Protein AF-A0A1C6LH53-F1 (afdb_monomer_lite)

Structure (mmCIF, N/CA/C/O backbone):
data_AF-A0A1C6LH53-F1
#
_entry.id   AF-A0A1C6LH53-F1
#
loop_
_atom_site.group_PDB
_atom_site.id
_atom_site.type_symbol
_atom_site.label_atom_id
_atom_site.label_alt_id
_atom_site.label_comp_id
_atom_site.label_asym_id
_atom_site.label_entity_id
_atom_site.label_seq_id
_atom_site.pdbx_PDB_ins_code
_atom_site.Cartn_x
_atom_site.Cartn_y
_atom_site.Cartn_z
_atom_site.occupancy
_atom_site.B_iso_or_equiv
_atom_site.auth_seq_id
_atom_site.auth_comp_id
_atom_site.auth_asym_id
_atom_site.auth_atom_id
_atom_site.pdbx_PDB_model_num
ATOM 1 N N . MET A 1 1 ? 13.474 36.394 -55.482 1.00 44.88 1 MET A N 1
ATOM 2 C CA . MET A 1 1 ? 14.326 36.863 -54.369 1.00 44.88 1 MET A CA 1
ATOM 3 C C . MET A 1 1 ? 13.437 37.585 -53.370 1.00 44.88 1 MET A C 1
ATOM 5 O O . MET A 1 1 ? 13.061 38.715 -53.640 1.00 44.88 1 MET A O 1
ATOM 9 N N . THR A 1 2 ? 13.064 36.937 -52.262 1.00 37.81 2 THR A N 1
ATOM 10 C CA . THR A 1 2 ? 12.294 37.586 -51.183 1.00 37.81 2 THR A CA 1
ATOM 11 C C . THR A 1 2 ? 12.555 36.881 -49.849 1.00 37.81 2 THR A C 1
ATOM 13 O O . THR A 1 2 ? 11.896 35.924 -49.467 1.00 37.81 2 THR A O 1
ATOM 16 N N . VAL A 1 3 ? 13.652 37.337 -49.248 1.00 43.97 3 VAL A N 1
ATOM 17 C CA . VAL A 1 3 ? 13.996 37.526 -47.829 1.00 43.97 3 VAL A CA 1
ATOM 18 C C . VAL A 1 3 ? 13.155 36.798 -46.762 1.00 43.97 3 VAL A C 1
ATOM 20 O O . VAL A 1 3 ? 11.992 37.102 -46.508 1.00 43.97 3 VAL A O 1
ATOM 23 N N . THR A 1 4 ? 13.860 35.908 -46.065 1.00 41.06 4 THR A N 1
ATOM 24 C CA . THR A 1 4 ? 13.562 35.190 -44.822 1.00 41.06 4 THR A CA 1
ATOM 25 C C . THR A 1 4 ? 12.965 36.090 -43.731 1.00 41.06 4 THR A C 1
ATOM 27 O O . THR A 1 4 ? 13.557 37.094 -43.335 1.00 41.06 4 THR A O 1
ATOM 30 N N . LYS A 1 5 ? 11.793 35.709 -43.210 1.00 47.66 5 LYS A N 1
ATOM 31 C CA . LYS A 1 5 ? 11.066 36.422 -42.150 1.00 47.66 5 LYS A CA 1
ATOM 32 C C . LYS A 1 5 ? 11.793 36.231 -40.813 1.00 47.66 5 LYS A C 1
ATOM 34 O O . LYS A 1 5 ? 11.715 35.173 -40.193 1.00 47.66 5 LYS A O 1
ATOM 39 N N . LEU A 1 6 ? 12.553 37.254 -40.425 1.00 49.31 6 LEU A N 1
ATOM 40 C CA . LEU A 1 6 ? 13.364 37.291 -39.213 1.00 49.31 6 LEU A CA 1
ATOM 41 C C . LEU A 1 6 ? 12.510 37.154 -37.943 1.00 49.31 6 LEU A C 1
ATOM 43 O O . LEU A 1 6 ? 11.556 37.898 -37.715 1.00 49.31 6 LEU A O 1
ATOM 47 N N . LEU A 1 7 ? 12.950 36.220 -37.104 1.00 54.03 7 LEU A N 1
ATOM 48 C CA . LEU A 1 7 ? 12.696 36.086 -35.675 1.00 54.03 7 LEU A CA 1
ATOM 49 C C . LEU A 1 7 ? 12.748 37.440 -34.943 1.00 54.03 7 LEU A C 1
ATOM 51 O O . LEU A 1 7 ? 13.743 38.152 -35.055 1.00 54.03 7 LEU A O 1
ATOM 55 N N . ARG A 1 8 ? 11.757 37.719 -34.090 1.00 51.06 8 ARG A N 1
ATOM 56 C CA . ARG A 1 8 ? 11.917 38.537 -32.871 1.00 51.06 8 ARG A CA 1
ATOM 57 C C . ARG A 1 8 ? 10.861 38.107 -31.851 1.00 51.06 8 ARG A C 1
ATOM 59 O O . ARG A 1 8 ? 9.740 38.602 -31.838 1.00 51.06 8 ARG A O 1
ATOM 66 N N . ARG A 1 9 ? 11.222 37.110 -31.037 1.00 52.34 9 ARG A N 1
ATOM 67 C CA . ARG A 1 9 ? 10.468 36.715 -29.842 1.00 52.34 9 ARG A CA 1
ATOM 68 C C . ARG A 1 9 ? 10.724 37.770 -28.768 1.00 52.34 9 ARG A C 1
ATOM 70 O O . ARG A 1 9 ? 11.868 38.007 -28.396 1.00 52.34 9 ARG A O 1
ATOM 77 N N . VAL A 1 10 ? 9.653 38.428 -28.345 1.00 51.72 10 VAL A N 1
ATOM 78 C CA . VAL A 1 10 ? 9.629 39.427 -27.276 1.00 51.72 10 VAL A CA 1
ATOM 79 C C . VAL A 1 10 ? 9.948 38.721 -25.959 1.00 51.72 10 VAL A C 1
ATOM 81 O O . VAL A 1 10 ? 9.220 37.821 -25.550 1.00 51.72 10 VAL A O 1
ATOM 84 N N . LEU A 1 11 ? 11.055 39.102 -25.322 1.00 47.44 11 LEU A N 1
ATOM 85 C CA . LEU A 1 11 ? 11.429 38.644 -23.989 1.00 47.44 11 LEU A CA 1
ATOM 86 C C . LEU A 1 11 ? 10.954 39.701 -22.987 1.00 47.44 11 LEU A C 1
ATOM 88 O O . LEU A 1 11 ? 11.533 40.780 -22.899 1.00 47.44 11 LEU A O 1
ATOM 92 N N . ALA A 1 12 ? 9.884 39.402 -22.261 1.00 45.59 12 ALA A N 1
ATOM 93 C CA . ALA A 1 12 ? 9.461 40.168 -21.099 1.00 45.59 12 ALA A CA 1
ATOM 94 C C . ALA A 1 12 ? 8.927 39.180 -20.063 1.00 45.59 12 ALA A C 1
ATOM 96 O O . ALA A 1 12 ? 7.812 38.687 -20.196 1.00 45.59 12 ALA A O 1
ATOM 97 N N . VAL A 1 13 ? 9.733 38.868 -19.050 1.00 46.56 13 VAL A N 1
ATOM 98 C CA . VAL A 1 13 ? 9.225 38.290 -17.804 1.00 46.56 13 VAL A CA 1
ATOM 99 C C . VAL A 1 13 ? 9.773 39.132 -16.668 1.00 46.56 13 VAL A C 1
ATOM 101 O O . VAL A 1 13 ? 10.977 39.279 -16.473 1.00 46.56 13 VAL A O 1
ATOM 104 N N . THR A 1 14 ? 8.820 39.772 -16.014 1.00 52.34 14 THR A N 1
ATOM 105 C CA . THR A 1 14 ? 8.928 40.729 -14.928 1.00 52.34 14 THR A CA 1
ATOM 106 C C . THR A 1 14 ? 9.370 40.070 -13.626 1.00 52.34 14 THR A C 1
ATOM 108 O O . THR A 1 14 ? 9.044 38.920 -13.342 1.00 52.34 14 THR A O 1
ATOM 111 N N . ALA A 1 15 ? 10.109 40.852 -12.843 1.00 48.00 15 ALA A N 1
ATOM 112 C CA . ALA A 1 15 ? 10.681 40.519 -11.550 1.00 48.00 15 ALA A CA 1
ATOM 113 C C . ALA A 1 15 ? 9.663 39.973 -10.536 1.00 48.00 15 ALA A C 1
ATOM 115 O O . ALA A 1 15 ? 8.521 40.422 -10.472 1.00 48.00 15 ALA A O 1
ATOM 116 N N . SER A 1 16 ? 10.117 39.063 -9.676 1.00 50.75 16 SER A N 1
ATOM 117 C CA . SER A 1 16 ? 9.455 38.737 -8.412 1.00 50.75 16 SER A CA 1
ATOM 118 C C . SER A 1 16 ? 10.500 38.811 -7.304 1.00 50.75 16 SER A C 1
ATOM 120 O O . SER A 1 16 ? 11.381 37.960 -7.210 1.00 50.75 16 SER A O 1
ATOM 122 N N . VAL A 1 17 ? 10.438 39.875 -6.502 1.00 50.59 17 VAL A N 1
ATOM 123 C CA . VAL A 1 17 ? 11.220 40.023 -5.270 1.00 50.59 17 VAL A CA 1
ATOM 124 C C . VAL A 1 17 ? 10.418 39.350 -4.160 1.00 50.59 17 VAL A C 1
ATOM 126 O O . VAL A 1 17 ? 9.375 39.863 -3.763 1.00 50.59 17 VAL A O 1
ATOM 129 N N . ALA A 1 18 ? 10.875 38.196 -3.676 1.00 48.78 18 ALA A N 1
ATOM 130 C CA . ALA A 1 18 ? 10.298 37.544 -2.505 1.00 48.78 18 ALA A CA 1
ATOM 131 C C . ALA A 1 18 ? 11.102 37.949 -1.262 1.00 48.78 18 ALA A C 1
ATOM 133 O O . ALA A 1 18 ? 12.281 37.622 -1.129 1.00 48.78 18 ALA A O 1
ATOM 134 N N . ALA A 1 19 ? 10.459 38.708 -0.377 1.00 53.12 19 ALA A N 1
ATOM 135 C CA . ALA A 1 19 ? 11.003 39.124 0.906 1.00 53.12 19 ALA A CA 1
ATOM 136 C C . ALA A 1 19 ? 11.207 37.907 1.828 1.00 53.12 19 ALA A C 1
ATOM 138 O O . ALA A 1 19 ? 10.255 37.189 2.131 1.00 53.12 19 ALA A O 1
ATOM 139 N N . LEU A 1 20 ? 12.441 37.695 2.297 1.00 47.94 20 LEU A N 1
ATOM 140 C CA . LEU A 1 20 ? 12.733 36.780 3.399 1.00 47.94 20 LEU A CA 1
ATOM 141 C C . LEU A 1 20 ? 12.358 37.470 4.717 1.00 47.94 20 LEU A C 1
ATOM 143 O O . LEU A 1 20 ? 13.075 38.352 5.186 1.00 47.94 20 LEU A O 1
ATOM 147 N N . LEU A 1 21 ? 11.243 37.061 5.318 1.00 52.34 21 LEU A N 1
ATOM 148 C CA . LEU A 1 21 ? 10.942 37.347 6.719 1.00 52.34 21 LEU A CA 1
ATOM 149 C C . LEU A 1 21 ? 11.388 36.160 7.574 1.00 52.34 21 LEU A C 1
ATOM 151 O O . LEU A 1 21 ? 11.000 35.016 7.345 1.00 52.34 21 LEU A O 1
ATOM 155 N N . ALA A 1 22 ? 12.247 36.471 8.539 1.00 51.78 22 ALA A N 1
ATOM 156 C CA . ALA A 1 22 ? 12.785 35.566 9.536 1.00 51.78 22 ALA A CA 1
ATOM 157 C C . ALA A 1 22 ? 11.683 34.971 10.428 1.00 51.78 22 ALA A C 1
ATOM 159 O O . ALA A 1 22 ? 10.773 35.674 10.861 1.00 51.78 22 ALA A O 1
ATOM 160 N N . GLY A 1 23 ? 11.824 33.690 10.763 1.00 50.06 23 GLY A N 1
ATOM 161 C CA . GLY A 1 23 ? 11.009 33.008 11.762 1.00 50.06 23 GLY A CA 1
ATOM 162 C C . GLY A 1 23 ? 11.844 31.962 12.489 1.00 50.06 23 GLY A C 1
ATOM 163 O O . GLY A 1 23 ? 11.889 30.806 12.086 1.00 50.06 23 GLY A O 1
ATOM 164 N N . THR A 1 24 ? 12.539 32.374 13.548 1.00 55.25 24 THR A N 1
ATOM 165 C CA . THR A 1 24 ? 13.129 31.467 14.538 1.00 55.25 24 THR A CA 1
ATOM 166 C C . THR A 1 24 ? 12.031 30.968 15.474 1.00 55.25 24 THR A C 1
ATOM 168 O O . THR A 1 24 ? 11.487 31.759 16.243 1.00 55.25 24 THR A O 1
ATOM 171 N N . ALA A 1 25 ? 11.742 29.667 15.456 1.00 47.81 25 ALA A N 1
ATOM 172 C CA . ALA A 1 25 ? 10.986 28.989 16.506 1.00 47.81 25 ALA A CA 1
ATOM 173 C C . ALA A 1 25 ? 11.727 27.713 16.934 1.00 47.81 25 ALA A C 1
ATOM 175 O O . ALA A 1 25 ? 12.213 26.943 16.108 1.00 47.81 25 ALA A O 1
ATOM 176 N N . LEU A 1 26 ? 11.858 27.558 18.248 1.00 45.84 26 LEU A N 1
ATOM 177 C CA . LEU A 1 26 ? 12.584 26.512 18.961 1.00 45.84 26 LEU A CA 1
ATOM 178 C C . LEU A 1 26 ? 11.718 25.250 19.164 1.00 45.84 26 LEU A C 1
ATOM 180 O O . LEU A 1 26 ? 10.538 25.362 19.466 1.00 45.84 26 LEU A O 1
ATOM 184 N N . ALA A 1 27 ? 12.392 24.093 19.126 1.00 43.03 27 ALA A N 1
ATOM 185 C CA . ALA A 1 27 ? 12.129 22.838 19.852 1.00 43.03 27 ALA A CA 1
ATOM 186 C C . ALA A 1 27 ? 10.875 21.976 19.545 1.00 43.03 27 ALA A C 1
ATOM 188 O O . ALA A 1 27 ? 9.756 22.289 19.935 1.00 43.03 27 ALA A O 1
ATOM 189 N N . GLY A 1 28 ? 11.141 20.772 19.007 1.00 42.59 28 GLY A N 1
ATOM 190 C CA . GLY A 1 28 ? 10.296 19.569 19.104 1.00 42.59 28 GLY A CA 1
ATOM 191 C C . GLY A 1 28 ? 10.607 18.537 18.002 1.00 42.59 28 GLY A C 1
ATOM 192 O O . GLY A 1 28 ? 10.345 18.833 16.839 1.00 42.59 28 GLY A O 1
ATOM 193 N N . PRO A 1 29 ? 11.161 17.336 18.285 1.00 53.88 29 PRO A N 1
ATOM 194 C CA . PRO A 1 29 ? 11.407 16.337 17.250 1.00 53.88 29 PRO A CA 1
ATOM 195 C C . PRO A 1 29 ? 10.154 15.476 17.052 1.00 53.88 29 PRO A C 1
ATOM 197 O O . PRO A 1 29 ? 10.008 14.429 17.672 1.00 53.88 29 PRO A O 1
ATOM 200 N N . ALA A 1 30 ? 9.235 15.931 16.204 1.00 52.62 30 ALA A N 1
ATOM 201 C CA . ALA A 1 30 ? 8.185 15.099 15.611 1.00 52.62 30 ALA A CA 1
ATOM 202 C C . ALA A 1 30 ? 7.580 15.820 14.397 1.00 52.62 30 ALA A C 1
ATOM 204 O O . ALA A 1 30 ? 6.398 16.145 14.375 1.00 52.62 30 ALA A O 1
ATOM 205 N N . SER A 1 31 ? 8.401 16.106 13.386 1.00 47.50 31 SER A N 1
ATOM 206 C CA . SER A 1 31 ? 7.906 16.655 12.123 1.00 47.50 31 SER A CA 1
ATOM 207 C C . SER A 1 31 ? 7.882 15.548 11.083 1.00 47.50 31 SER A C 1
ATOM 209 O O . SER A 1 31 ? 8.884 15.276 10.423 1.00 47.50 31 SER A O 1
ATOM 211 N N . ALA A 1 32 ? 6.723 14.903 10.949 1.00 49.47 32 ALA A N 1
ATOM 212 C CA . ALA A 1 32 ? 6.353 14.243 9.708 1.00 49.47 32 ALA A CA 1
ATOM 213 C C . ALA A 1 32 ? 6.439 15.304 8.599 1.00 49.47 32 ALA A C 1
ATOM 215 O O . ALA A 1 32 ? 5.656 16.254 8.575 1.00 49.47 32 ALA A O 1
ATOM 216 N N . ALA A 1 33 ? 7.463 15.207 7.753 1.00 47.06 33 ALA A N 1
ATOM 217 C CA . ALA A 1 33 ? 7.635 16.126 6.642 1.00 47.06 33 ALA A CA 1
ATOM 218 C C . ALA A 1 33 ? 6.439 15.975 5.685 1.00 47.06 33 ALA A C 1
ATOM 220 O O . ALA A 1 33 ? 6.107 14.841 5.327 1.00 47.06 33 ALA A O 1
ATOM 221 N N . PRO A 1 34 ? 5.790 17.068 5.244 1.00 43.47 34 PRO A N 1
ATOM 222 C CA . PRO A 1 34 ? 4.842 16.975 4.148 1.00 43.47 34 PRO A CA 1
ATOM 223 C C . PRO A 1 34 ? 5.621 16.532 2.905 1.00 43.47 34 PRO A C 1
ATOM 225 O O . PRO A 1 34 ? 6.503 17.246 2.423 1.00 43.47 34 PRO A O 1
ATOM 228 N N . MET A 1 35 ? 5.336 15.325 2.412 1.00 53.69 35 MET A N 1
ATOM 229 C CA . MET A 1 35 ? 5.834 14.885 1.114 1.00 53.69 35 MET A CA 1
ATOM 230 C C . MET A 1 35 ? 5.285 15.842 0.055 1.00 53.69 35 MET A C 1
ATOM 232 O O . MET A 1 35 ? 4.080 15.931 -0.169 1.00 53.69 35 MET A O 1
ATOM 236 N N . SER A 1 36 ? 6.194 16.595 -0.558 1.00 49.41 36 SER A N 1
ATOM 237 C CA . SER A 1 36 ? 5.923 17.430 -1.720 1.00 49.41 36 SER A CA 1
ATOM 238 C C . SER A 1 36 ? 5.433 16.539 -2.863 1.00 49.41 36 SER A C 1
ATOM 240 O O . SER A 1 36 ? 6.198 15.736 -3.399 1.00 49.41 36 SER A O 1
ATOM 242 N N . ALA A 1 37 ? 4.153 16.652 -3.214 1.00 54.91 37 ALA A N 1
ATOM 243 C CA . ALA A 1 37 ? 3.574 15.996 -4.378 1.00 54.91 37 ALA A CA 1
ATOM 244 C C . ALA A 1 37 ? 4.078 16.696 -5.650 1.00 54.91 37 ALA A C 1
ATOM 246 O O . ALA A 1 37 ? 3.440 17.607 -6.173 1.00 54.91 37 ALA A O 1
ATOM 247 N N . ASN A 1 38 ? 5.257 16.302 -6.132 1.00 48.72 38 ASN A N 1
ATOM 248 C CA . ASN A 1 38 ? 5.764 16.727 -7.432 1.00 48.72 38 ASN A CA 1
ATOM 249 C C . ASN A 1 38 ? 5.435 15.645 -8.471 1.00 48.72 38 ASN A C 1
ATOM 251 O O . ASN A 1 38 ? 6.188 14.689 -8.652 1.00 48.72 38 ASN A O 1
ATOM 255 N N . ALA A 1 39 ? 4.268 15.763 -9.103 1.00 49.53 39 ALA A N 1
ATOM 256 C CA . ALA A 1 39 ? 3.803 14.834 -10.125 1.00 49.53 39 ALA A CA 1
ATOM 257 C C . ALA A 1 39 ? 4.466 15.144 -11.479 1.00 49.53 39 ALA A C 1
ATOM 259 O O . ALA A 1 39 ? 3.977 15.959 -12.258 1.00 49.53 39 ALA A O 1
ATOM 260 N N . ALA A 1 40 ? 5.584 14.479 -11.771 1.00 45.16 40 ALA A N 1
ATOM 261 C CA . ALA A 1 40 ? 6.087 14.349 -13.135 1.00 45.16 40 ALA A CA 1
ATOM 262 C C . ALA A 1 40 ? 5.363 13.168 -13.806 1.00 45.16 40 ALA A C 1
ATOM 264 O O . ALA A 1 40 ? 5.628 12.008 -13.496 1.00 45.16 40 ALA A O 1
ATOM 265 N N . SER A 1 41 ? 4.404 13.459 -14.685 1.00 46.41 41 SER A N 1
ATOM 266 C CA . SER A 1 41 ? 3.559 12.455 -15.335 1.00 46.41 41 SER A CA 1
ATOM 267 C C . SER A 1 41 ? 4.211 11.886 -16.602 1.00 46.41 41 SER A C 1
ATOM 269 O O . SER A 1 41 ? 4.140 12.488 -17.673 1.00 46.41 41 SER A O 1
ATOM 271 N N . THR A 1 42 ? 4.794 10.694 -16.488 1.00 48.97 42 THR A N 1
ATO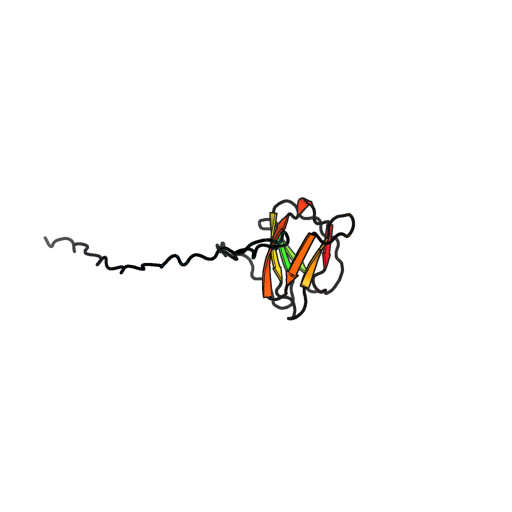M 272 C CA . THR A 1 42 ? 4.694 9.669 -17.543 1.00 48.97 42 THR A CA 1
ATOM 273 C C . THR A 1 42 ? 3.238 9.190 -17.547 1.00 48.97 42 THR A C 1
ATOM 275 O O . THR A 1 42 ? 2.695 9.002 -16.460 1.00 48.97 42 THR A O 1
ATOM 278 N N . GLU A 1 43 ? 2.586 9.032 -18.708 1.00 51.09 43 GLU A N 1
ATOM 279 C CA . GLU A 1 43 ? 1.200 8.528 -18.795 1.00 51.09 43 GLU A CA 1
ATOM 280 C C . GLU A 1 43 ? 1.085 7.169 -18.087 1.00 51.09 43 GLU A C 1
ATOM 282 O O . GLU A 1 43 ? 1.465 6.122 -18.610 1.00 51.09 43 GLU A O 1
ATOM 287 N N . ARG A 1 44 ? 0.610 7.210 -16.843 1.00 62.47 44 ARG A N 1
ATOM 288 C CA . ARG A 1 44 ? 0.336 6.063 -15.986 1.00 62.47 44 ARG A CA 1
ATOM 289 C C . ARG A 1 44 ? -1.154 5.758 -16.092 1.00 62.47 44 ARG A C 1
ATOM 291 O O . ARG A 1 44 ? -1.949 6.686 -16.233 1.00 62.47 44 ARG A O 1
ATOM 298 N N . ALA A 1 45 ? -1.537 4.481 -16.025 1.00 70.06 45 ALA A N 1
ATOM 299 C CA . ALA A 1 45 ? -2.946 4.120 -15.869 1.00 70.06 45 ALA A CA 1
ATOM 300 C C . ALA A 1 45 ? -3.534 4.902 -14.680 1.00 70.06 45 ALA A C 1
ATOM 302 O O . ALA A 1 45 ? -2.873 5.013 -13.652 1.00 70.06 45 ALA A O 1
ATOM 303 N N . ALA A 1 46 ? -4.715 5.501 -14.842 1.00 81.75 46 ALA A N 1
ATOM 304 C CA . ALA A 1 46 ? -5.333 6.318 -13.799 1.00 81.75 46 ALA A CA 1
ATOM 305 C C . ALA A 1 46 ? -5.876 5.436 -12.663 1.00 81.75 46 ALA A C 1
ATOM 307 O O . ALA A 1 46 ? -6.427 4.372 -12.942 1.00 81.75 46 ALA A O 1
ATOM 308 N N . CYS A 1 47 ? -5.775 5.887 -11.406 1.00 91.00 47 CYS A N 1
ATOM 309 C CA . CYS A 1 47 ? -6.387 5.174 -10.286 1.00 91.00 47 CYS A CA 1
ATOM 310 C C . CYS A 1 47 ? -7.901 5.401 -10.249 1.00 91.00 47 CYS A C 1
ATOM 312 O O . CYS A 1 47 ? -8.367 6.536 -10.101 1.00 91.00 47 CYS A O 1
ATOM 314 N N . ALA A 1 48 ? -8.685 4.330 -10.367 1.00 93.50 48 ALA A N 1
ATOM 315 C CA . ALA A 1 48 ? -10.139 4.429 -10.342 1.00 93.50 48 ALA A CA 1
ATOM 316 C C . ALA A 1 48 ? -10.669 4.898 -8.972 1.00 93.50 48 ALA A C 1
ATOM 318 O O . ALA A 1 48 ? -10.094 4.620 -7.920 1.00 93.50 48 ALA A O 1
ATOM 319 N N . ALA A 1 49 ? -11.791 5.621 -8.979 1.00 93.62 49 ALA A N 1
ATOM 320 C CA . ALA A 1 49 ? -12.447 6.052 -7.746 1.00 93.62 49 ALA A CA 1
ATOM 321 C C . ALA A 1 49 ? -12.935 4.840 -6.942 1.00 93.62 49 ALA A C 1
ATOM 323 O O . ALA A 1 49 ? -13.579 3.950 -7.493 1.00 93.62 49 ALA A O 1
ATOM 324 N N . GLY A 1 50 ? -12.655 4.825 -5.640 1.00 95.19 50 GLY A N 1
ATOM 325 C CA . GLY A 1 50 ? -12.902 3.674 -4.772 1.00 95.19 50 GLY A CA 1
ATOM 326 C C . GLY A 1 50 ? -11.784 2.630 -4.784 1.00 95.19 50 GLY A C 1
ATOM 327 O O . GLY A 1 50 ? -12.019 1.523 -4.309 1.00 95.19 50 GLY A O 1
ATOM 328 N N . HIS A 1 51 ? -10.600 2.963 -5.311 1.00 96.50 51 HIS A N 1
ATOM 329 C CA . HIS A 1 51 ? -9.440 2.073 -5.331 1.00 96.50 51 HIS A CA 1
ATOM 330 C C . HIS A 1 51 ? -8.237 2.687 -4.610 1.00 96.50 51 HIS 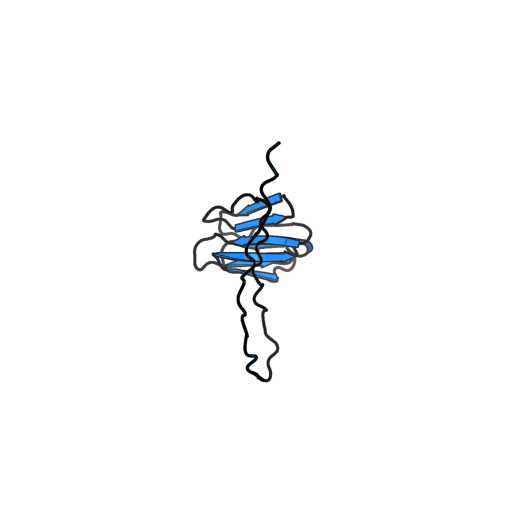A C 1
ATOM 332 O O . HIS A 1 51 ? -8.002 3.898 -4.633 1.00 96.50 51 HIS A O 1
ATOM 338 N N . LEU A 1 52 ? -7.439 1.817 -3.999 1.00 97.56 52 LEU A N 1
ATOM 339 C CA . LEU A 1 52 ? -6.049 2.087 -3.670 1.00 97.56 52 LEU A CA 1
ATOM 340 C C . LEU A 1 52 ? -5.186 1.511 -4.790 1.00 97.56 52 LEU A C 1
ATOM 342 O O . LEU A 1 52 ? -5.226 0.306 -5.036 1.00 97.56 52 LEU A O 1
ATOM 346 N N . CYS A 1 53 ? -4.376 2.353 -5.419 1.00 97.19 53 CYS A N 1
ATOM 347 C CA . CYS A 1 53 ? -3.461 1.950 -6.476 1.00 97.19 53 CYS A CA 1
ATOM 348 C C . CYS A 1 53 ? -2.026 2.056 -5.979 1.00 97.19 53 CYS A C 1
ATOM 350 O O . CYS A 1 53 ? -1.581 3.119 -5.543 1.00 97.19 53 CYS A O 1
ATOM 352 N N . VAL A 1 54 ? -1.299 0.948 -6.039 1.00 97.12 54 VAL A N 1
ATOM 353 C CA . VAL A 1 54 ? 0.121 0.872 -5.704 1.00 97.12 54 VAL A CA 1
ATOM 354 C C . VAL A 1 54 ? 0.854 0.466 -6.960 1.00 97.12 54 VAL A C 1
ATOM 356 O O . VAL A 1 54 ? 0.594 -0.593 -7.524 1.00 97.12 54 VAL A O 1
ATOM 359 N N . TRP A 1 55 ? 1.785 1.292 -7.405 1.00 95.75 55 TRP A N 1
ATOM 360 C CA . TRP A 1 55 ? 2.588 0.959 -8.562 1.00 95.75 55 TRP A CA 1
ATOM 361 C C . TRP A 1 55 ? 4.025 0.648 -8.189 1.00 95.75 55 TRP A C 1
ATOM 363 O O . TRP A 1 55 ? 4.727 1.469 -7.594 1.00 95.75 55 TRP A O 1
ATOM 373 N N . GLU A 1 56 ? 4.463 -0.505 -8.665 1.00 94.56 56 GLU A N 1
ATOM 374 C CA . GLU A 1 56 ? 5.801 -1.058 -8.555 1.00 94.56 56 GLU A CA 1
ATOM 375 C C . GLU A 1 56 ? 6.469 -0.944 -9.931 1.00 94.56 56 GLU A C 1
ATOM 377 O O . GLU A 1 56 ? 6.265 -1.761 -10.832 1.00 94.56 56 GLU A O 1
ATOM 382 N N . GLY A 1 57 ? 7.179 0.165 -10.154 1.00 90.06 57 GLY A N 1
ATOM 383 C CA . GLY A 1 57 ? 7.612 0.543 -11.499 1.00 90.06 57 GLY A CA 1
ATOM 384 C C . GLY A 1 57 ? 6.416 0.705 -12.450 1.00 90.06 57 GLY A C 1
ATOM 385 O O . GLY A 1 57 ? 5.620 1.641 -12.303 1.00 90.06 57 GLY A O 1
ATOM 386 N N . SER A 1 58 ? 6.305 -0.200 -13.429 1.00 89.06 58 SER A N 1
ATOM 387 C CA . SER A 1 58 ? 5.210 -0.268 -14.410 1.00 89.06 58 SER A CA 1
ATOM 388 C C . SER A 1 58 ? 4.087 -1.244 -14.039 1.00 89.06 58 SER A C 1
ATOM 390 O O . SER A 1 58 ? 3.075 -1.276 -14.739 1.00 89.06 58 SER A O 1
ATOM 392 N N . VAL A 1 59 ? 4.239 -2.030 -12.970 1.00 92.69 59 VAL A N 1
ATOM 393 C CA . VAL A 1 59 ? 3.198 -2.947 -12.487 1.00 92.69 59 VAL A CA 1
ATOM 394 C C . VAL A 1 59 ? 2.238 -2.168 -11.599 1.00 92.69 59 VAL A C 1
ATOM 396 O O . VAL A 1 59 ? 2.672 -1.416 -10.729 1.00 92.69 59 VAL A O 1
ATOM 399 N N . LEU A 1 60 ? 0.937 -2.328 -11.835 1.00 94.06 60 LEU A N 1
ATOM 400 C CA . LEU A 1 60 ? -0.121 -1.741 -11.022 1.00 94.06 60 LEU A CA 1
ATOM 401 C C . LEU A 1 60 ? -0.775 -2.835 -10.172 1.00 94.06 60 LEU A C 1
ATOM 403 O O . LEU A 1 60 ? -1.243 -3.838 -10.705 1.00 94.06 60 LEU A O 1
ATOM 407 N N . HIS A 1 61 ? -0.842 -2.591 -8.868 1.00 95.69 61 HIS A N 1
ATOM 408 C CA . HIS A 1 61 ? -1.588 -3.376 -7.896 1.00 95.69 61 HIS A CA 1
ATOM 409 C C . HIS A 1 61 ? -2.778 -2.544 -7.413 1.00 95.69 61 HIS A C 1
ATOM 411 O O . HIS A 1 61 ? -2.594 -1.478 -6.822 1.00 95.69 61 HIS A O 1
ATOM 417 N N . GLU A 1 62 ? -3.995 -3.010 -7.686 1.00 95.88 62 GLU A N 1
ATOM 418 C CA . GLU A 1 62 ? -5.233 -2.317 -7.312 1.00 95.88 62 GLU A CA 1
ATOM 419 C C . GLU A 1 62 ? -5.954 -3.059 -6.196 1.00 95.88 62 GLU A C 1
ATOM 421 O O . GLU A 1 62 ? -6.151 -4.272 -6.259 1.00 95.88 62 GLU A O 1
ATOM 426 N N . PHE A 1 63 ? -6.420 -2.304 -5.207 1.00 96.81 63 PHE A N 1
ATOM 427 C CA . PHE A 1 63 ? -7.264 -2.815 -4.139 1.00 96.81 63 PHE A CA 1
ATOM 428 C C . PHE A 1 63 ? -8.568 -2.022 -4.108 1.00 96.81 63 PHE A C 1
ATOM 430 O O . PHE A 1 63 ? -8.570 -0.838 -3.775 1.00 96.81 63 PHE A O 1
ATOM 437 N N . SER A 1 64 ? -9.676 -2.675 -4.456 1.00 95.75 64 SER A N 1
ATOM 438 C CA . SER A 1 64 ? -11.024 -2.084 -4.472 1.00 95.75 64 SER A CA 1
ATOM 439 C C . SER A 1 64 ? -11.838 -2.378 -3.211 1.00 95.75 64 SER A C 1
ATOM 441 O O . SER A 1 64 ? -12.925 -1.839 -3.023 1.00 95.75 64 SER A O 1
ATOM 443 N N . GLU A 1 65 ? -11.349 -3.274 -2.356 1.00 95.50 65 GLU A N 1
ATOM 444 C CA . GLU A 1 65 ? -12.065 -3.744 -1.175 1.00 95.50 65 GLU A CA 1
ATOM 445 C C . GLU A 1 65 ? -11.339 -3.343 0.109 1.00 95.50 65 GLU A C 1
ATOM 447 O O . GLU A 1 65 ? -10.111 -3.270 0.176 1.00 95.50 65 GLU A O 1
ATOM 452 N N . CYS A 1 66 ? -12.112 -3.097 1.165 1.00 94.06 66 CYS A N 1
ATOM 453 C CA . CYS A 1 66 ? -11.564 -2.851 2.489 1.00 94.06 66 CYS A CA 1
ATOM 454 C C . CYS A 1 66 ? -11.214 -4.189 3.157 1.00 94.06 66 CYS A C 1
ATOM 456 O O . CYS A 1 66 ? -12.090 -5.008 3.422 1.00 94.06 66 CYS A O 1
ATOM 458 N N . GLY A 1 67 ? -9.939 -4.397 3.470 1.00 95.56 67 GLY A N 1
ATOM 459 C CA . GLY A 1 67 ? -9.435 -5.632 4.070 1.00 95.56 67 GLY A CA 1
ATOM 460 C C . GLY A 1 67 ? -7.954 -5.514 4.410 1.00 95.56 67 GLY A C 1
ATOM 461 O O . GLY A 1 67 ? -7.342 -4.485 4.136 1.00 95.56 67 GLY A O 1
ATOM 462 N N . LEU A 1 68 ? -7.380 -6.537 5.043 1.00 97.25 68 LEU A N 1
ATOM 463 C CA . LEU A 1 68 ? -5.927 -6.681 5.146 1.00 97.25 68 LEU A CA 1
ATOM 464 C C . LEU A 1 68 ? -5.491 -7.680 4.076 1.00 97.25 68 LEU A C 1
ATOM 466 O O . LEU A 1 68 ? -5.978 -8.807 4.082 1.00 97.25 68 LEU A O 1
ATOM 470 N N . PHE A 1 69 ? -4.605 -7.259 3.184 1.00 97.75 69 PHE A N 1
ATOM 471 C CA . PHE A 1 69 ? -4.120 -8.061 2.068 1.00 97.75 69 PHE A CA 1
ATOM 472 C C . PHE A 1 69 ? -2.625 -8.305 2.217 1.00 97.75 69 PHE A C 1
ATOM 474 O O . PHE A 1 69 ? -1.886 -7.375 2.551 1.00 97.75 69 PHE A O 1
ATOM 481 N N . ASP A 1 70 ? -2.193 -9.531 1.940 1.00 97.75 70 ASP A N 1
ATOM 482 C CA . ASP A 1 70 ? -0.787 -9.848 1.720 1.00 97.75 70 ASP A CA 1
ATOM 483 C C . ASP A 1 70 ? -0.281 -9.097 0.486 1.00 97.75 70 ASP A C 1
ATOM 485 O O . ASP A 1 70 ? -0.924 -9.080 -0.568 1.00 97.75 70 ASP A O 1
ATOM 489 N N . PHE A 1 71 ? 0.867 -8.447 0.622 1.00 96.75 71 PHE A N 1
ATOM 490 C CA . PHE A 1 71 ? 1.471 -7.658 -0.440 1.00 96.75 71 PHE A CA 1
ATOM 491 C C . PHE A 1 71 ? 2.988 -7.716 -0.317 1.00 96.75 71 PHE A C 1
ATOM 493 O O . PHE A 1 71 ? 3.535 -7.349 0.715 1.00 96.75 71 PHE A O 1
ATOM 500 N N . HIS A 1 72 ? 3.657 -8.134 -1.387 1.00 95.00 72 HIS A N 1
ATOM 501 C CA . HIS A 1 72 ? 5.111 -8.257 -1.448 1.00 95.00 72 HIS A CA 1
ATOM 502 C C . HIS A 1 72 ? 5.607 -7.609 -2.740 1.00 95.00 72 HIS A C 1
ATOM 504 O O . HIS A 1 72 ? 5.826 -8.291 -3.741 1.00 95.00 72 HIS A O 1
ATOM 510 N N . GLY A 1 73 ? 5.690 -6.281 -2.731 1.00 92.06 73 GLY A N 1
ATOM 511 C CA . GLY A 1 73 ? 6.295 -5.515 -3.820 1.00 92.06 73 GLY A CA 1
ATOM 512 C C . GLY A 1 73 ? 7.775 -5.264 -3.555 1.00 92.06 73 GLY A C 1
ATOM 513 O O . GLY A 1 73 ? 8.235 -5.427 -2.430 1.00 92.06 73 GLY A O 1
ATOM 514 N N . GLN A 1 74 ? 8.508 -4.830 -4.574 1.00 94.69 74 GLN A N 1
ATOM 515 C CA . GLN A 1 74 ? 9.945 -4.577 -4.480 1.00 94.69 74 GLN A CA 1
ATOM 516 C C . GLN A 1 74 ? 10.292 -3.123 -4.815 1.00 94.69 74 GLN A C 1
ATOM 518 O O . GLN A 1 74 ? 9.678 -2.487 -5.679 1.00 94.69 74 GLN A O 1
ATOM 523 N N . GLY A 1 75 ? 11.331 -2.603 -4.169 1.00 95.56 75 GLY A N 1
ATOM 524 C CA . GLY A 1 75 ? 11.844 -1.254 -4.386 1.00 95.56 75 GLY A CA 1
ATOM 525 C C . GLY A 1 75 ? 10.866 -0.140 -4.014 1.00 95.56 75 GLY A C 1
ATOM 526 O O . GLY A 1 75 ? 9.934 -0.297 -3.233 1.00 95.56 75 GLY A O 1
ATOM 527 N N . THR A 1 76 ? 11.075 1.039 -4.595 1.00 96.50 76 THR A N 1
ATOM 528 C CA . THR A 1 76 ? 10.240 2.211 -4.317 1.00 96.50 76 THR A CA 1
ATOM 529 C C . THR A 1 76 ? 8.961 2.202 -5.155 1.00 96.50 76 THR A C 1
ATOM 531 O O . THR A 1 76 ? 9.014 2.245 -6.386 1.00 96.50 76 THR A O 1
ATOM 534 N N . GLY A 1 77 ? 7.809 2.243 -4.488 1.00 94.94 77 GLY A N 1
ATOM 535 C CA . GLY A 1 77 ? 6.489 2.321 -5.106 1.00 94.94 77 GLY A CA 1
ATOM 536 C C . GLY A 1 77 ? 5.844 3.697 -4.987 1.00 94.94 77 GLY A C 1
ATOM 537 O O . GLY A 1 77 ? 6.074 4.434 -4.027 1.00 94.94 77 GLY A O 1
ATOM 538 N N . THR A 1 78 ? 4.989 4.041 -5.948 1.00 96.62 78 THR A N 1
ATOM 539 C CA . THR A 1 78 ? 4.062 5.178 -5.811 1.00 96.62 78 THR A CA 1
ATOM 540 C C . THR A 1 78 ? 2.698 4.660 -5.399 1.00 96.62 78 THR A C 1
ATOM 542 O O . THR A 1 78 ? 2.254 3.632 -5.900 1.00 96.62 78 THR A O 1
ATOM 545 N N . VAL A 1 79 ? 2.015 5.395 -4.537 1.00 96.50 79 VAL A N 1
ATOM 546 C CA . VAL A 1 79 ? 0.680 5.069 -4.048 1.00 96.50 79 VAL A CA 1
ATOM 547 C C . VAL A 1 79 ? -0.256 6.219 -4.376 1.00 96.50 79 VAL A C 1
ATOM 549 O O . VAL A 1 79 ? 0.084 7.376 -4.133 1.00 96.50 79 VAL A O 1
ATOM 552 N N . GLU A 1 80 ? -1.443 5.903 -4.868 1.00 96.06 80 GLU A N 1
ATOM 553 C CA . GLU A 1 80 ? -2.573 6.821 -4.970 1.00 96.06 80 GLU A CA 1
ATOM 554 C C . GLU A 1 80 ? -3.752 6.206 -4.228 1.00 96.06 80 GLU A C 1
ATOM 556 O O . GLU A 1 80 ? -4.234 5.128 -4.577 1.00 96.06 80 GLU A O 1
ATOM 561 N N . ASN A 1 81 ? -4.188 6.871 -3.162 1.00 96.00 81 ASN A N 1
ATOM 562 C CA . ASN A 1 81 ? -5.347 6.441 -2.404 1.00 96.00 81 ASN A CA 1
ATOM 563 C C . ASN A 1 81 ? -6.577 7.205 -2.896 1.00 96.00 81 ASN A C 1
ATOM 565 O O . ASN A 1 81 ? -6.886 8.276 -2.377 1.00 96.00 81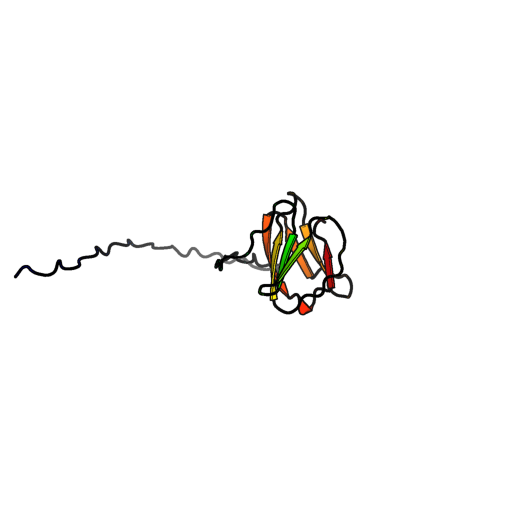 ASN A O 1
ATOM 569 N N . ASN A 1 82 ? -7.288 6.648 -3.874 1.00 95.56 82 ASN A N 1
ATOM 570 C CA . ASN A 1 82 ? -8.544 7.197 -4.382 1.00 95.56 82 ASN A CA 1
ATOM 571 C C . ASN A 1 82 ? -9.771 6.534 -3.720 1.00 95.56 82 ASN A C 1
ATOM 573 O O . ASN A 1 82 ? -10.859 6.486 -4.296 1.00 95.56 82 ASN A O 1
ATOM 577 N N . MET A 1 83 ? -9.604 5.990 -2.510 1.00 94.25 83 MET A N 1
ATOM 578 C CA . MET A 1 83 ? -10.692 5.411 -1.720 1.00 94.25 83 MET A CA 1
ATOM 579 C C . MET A 1 83 ? -11.670 6.489 -1.228 1.00 94.25 83 MET A C 1
ATOM 581 O O . MET A 1 83 ? -11.433 7.694 -1.342 1.00 94.25 83 MET A O 1
ATOM 585 N N . ALA A 1 84 ? -12.790 6.051 -0.643 1.00 92.69 84 ALA A N 1
ATOM 586 C CA . ALA A 1 84 ? -13.792 6.946 -0.073 1.00 92.69 84 ALA A CA 1
ATOM 587 C C . ALA A 1 84 ? -13.187 7.913 0.964 1.00 92.69 84 ALA A C 1
ATOM 589 O O . ALA A 1 84 ? -12.336 7.535 1.778 1.00 92.69 84 ALA A O 1
ATOM 590 N N . ALA A 1 85 ? -13.663 9.161 0.952 1.00 91.06 85 ALA A N 1
ATOM 591 C CA . ALA A 1 85 ? -13.197 10.204 1.857 1.00 91.06 85 ALA A CA 1
ATOM 592 C C . ALA A 1 85 ? -13.320 9.779 3.332 1.00 91.06 85 ALA A C 1
ATOM 594 O O . ALA A 1 85 ? -14.297 9.150 3.733 1.00 91.06 85 ALA A O 1
ATOM 595 N N . GLY A 1 86 ? -12.325 10.150 4.141 1.00 91.19 86 GLY A N 1
ATOM 596 C CA . GLY A 1 86 ? -12.262 9.799 5.564 1.00 91.19 86 GLY A CA 1
ATOM 597 C C . GLY A 1 86 ? -11.590 8.458 5.869 1.00 91.19 86 GLY A C 1
ATOM 598 O O . GLY A 1 86 ? -11.365 8.169 7.040 1.00 91.19 86 GLY A O 1
ATOM 599 N N . THR A 1 87 ? -11.220 7.671 4.855 1.00 95.81 87 THR A N 1
ATOM 600 C CA . THR A 1 87 ? -10.410 6.456 5.035 1.00 95.81 87 THR A CA 1
ATOM 601 C C . THR A 1 87 ? -8.914 6.755 4.949 1.00 95.81 87 THR A C 1
ATOM 603 O O . THR A 1 87 ? -8.487 7.750 4.353 1.00 95.81 87 THR A O 1
ATOM 606 N N . THR A 1 88 ? -8.091 5.899 5.552 1.00 97.31 88 THR A N 1
ATOM 607 C CA . THR A 1 88 ? -6.629 5.949 5.404 1.00 97.31 88 THR A CA 1
ATOM 608 C C . THR A 1 88 ? -6.073 4.588 5.016 1.00 97.31 88 THR A C 1
ATOM 610 O O . THR A 1 88 ? -6.264 3.610 5.737 1.00 97.31 88 THR A O 1
ATOM 613 N N . ALA A 1 89 ? -5.321 4.532 3.918 1.00 98.06 89 ALA A N 1
ATOM 614 C CA . ALA A 1 89 ? -4.579 3.339 3.550 1.00 98.06 89 ALA A CA 1
ATOM 615 C C . ALA A 1 89 ? -3.385 3.162 4.492 1.00 98.06 89 ALA A C 1
ATOM 617 O O . ALA A 1 89 ? -2.655 4.119 4.764 1.00 98.06 89 ALA A O 1
ATOM 618 N N . LYS A 1 90 ? -3.173 1.944 4.988 1.00 98.06 90 LYS A N 1
ATOM 619 C CA . LYS A 1 90 ? -2.057 1.592 5.872 1.00 98.06 90 LYS A CA 1
ATOM 620 C C . LYS A 1 90 ? -1.196 0.507 5.251 1.00 98.06 90 LYS A C 1
ATOM 622 O O . LYS A 1 90 ? -1.711 -0.487 4.752 1.00 98.06 90 LYS A O 1
ATOM 627 N N . PHE A 1 91 ? 0.111 0.693 5.351 1.00 98.25 91 PHE A N 1
ATOM 628 C CA . PHE A 1 91 ? 1.124 -0.246 4.884 1.00 98.25 91 PHE A CA 1
ATOM 629 C C . PHE A 1 91 ? 1.885 -0.762 6.095 1.00 98.25 91 PHE A C 1
ATOM 631 O O . PHE A 1 91 ? 2.331 0.036 6.930 1.00 98.25 91 PHE A O 1
ATOM 638 N N . TYR A 1 92 ? 2.017 -2.077 6.203 1.00 98.12 92 TYR A N 1
ATOM 639 C CA . TYR A 1 92 ? 2.606 -2.744 7.357 1.00 98.12 92 TYR A CA 1
ATOM 640 C C . TYR A 1 92 ? 3.838 -3.539 6.955 1.00 98.12 92 TYR A C 1
ATOM 642 O O . TYR A 1 92 ? 3.880 -4.116 5.869 1.00 98.12 92 TYR A O 1
ATOM 650 N N . ASP A 1 93 ? 4.811 -3.598 7.857 1.00 97.69 93 ASP A N 1
ATOM 651 C CA . ASP A 1 93 ? 5.927 -4.531 7.732 1.00 97.69 93 ASP A CA 1
ATOM 652 C C . ASP A 1 93 ? 5.533 -5.963 8.124 1.00 97.69 93 ASP A C 1
ATOM 654 O O . ASP A 1 93 ? 4.412 -6.226 8.570 1.00 97.69 93 ASP A O 1
ATOM 658 N N . GLY A 1 94 ? 6.474 -6.901 7.983 1.00 94.50 94 GLY A N 1
ATOM 659 C CA . GLY A 1 94 ? 6.265 -8.317 8.302 1.00 94.50 94 GLY A CA 1
ATOM 660 C C . GLY A 1 94 ? 5.976 -8.600 9.781 1.00 94.50 94 GLY A C 1
ATOM 661 O O . GLY A 1 94 ? 5.560 -9.704 10.119 1.00 94.50 94 GLY A O 1
ATOM 662 N N . THR A 1 95 ? 6.160 -7.617 10.668 1.00 96.75 95 THR A N 1
ATOM 663 C CA . THR A 1 95 ? 5.790 -7.713 12.090 1.00 96.75 95 THR A CA 1
ATOM 664 C C . THR A 1 95 ? 4.383 -7.182 12.370 1.00 96.75 95 THR A C 1
ATOM 666 O O . THR A 1 95 ? 3.899 -7.284 13.496 1.00 96.75 95 THR A O 1
ATOM 669 N N . GLY A 1 96 ? 3.714 -6.612 11.362 1.00 94.88 96 GLY A N 1
ATOM 670 C CA . GLY A 1 96 ? 2.423 -5.941 11.499 1.00 94.88 96 GLY A CA 1
ATOM 671 C C . GLY A 1 96 ? 2.529 -4.490 11.978 1.00 94.88 96 GLY A C 1
ATOM 672 O O . GLY A 1 96 ? 1.508 -3.881 12.305 1.00 94.88 96 GLY A O 1
ATOM 673 N N . THR A 1 97 ? 3.729 -3.903 12.017 1.00 97.44 97 THR A N 1
ATOM 674 C CA . THR A 1 97 ? 3.915 -2.501 12.412 1.00 97.44 97 THR A CA 1
ATOM 675 C C . THR A 1 97 ? 3.625 -1.590 11.226 1.00 97.44 97 THR A C 1
ATOM 677 O O . THR A 1 97 ? 4.101 -1.821 10.116 1.00 97.44 97 THR A O 1
ATOM 680 N N . THR A 1 98 ? 2.846 -0.527 11.442 1.00 97.94 98 THR A N 1
ATOM 681 C CA . THR A 1 98 ? 2.554 0.446 10.383 1.00 97.94 98 THR A CA 1
ATOM 682 C C . THR A 1 98 ? 3.809 1.230 10.016 1.00 97.94 98 THR A C 1
ATOM 684 O O . THR A 1 98 ? 4.441 1.854 10.866 1.00 97.94 98 THR A O 1
ATOM 687 N N . ARG A 1 99 ? 4.137 1.220 8.727 1.00 97.38 99 ARG A N 1
ATOM 688 C CA . ARG A 1 99 ? 5.269 1.938 8.140 1.00 97.38 99 ARG A CA 1
ATOM 689 C C . ARG A 1 99 ? 4.820 3.212 7.438 1.00 97.38 99 ARG A C 1
ATOM 691 O O . ARG A 1 99 ? 5.458 4.249 7.594 1.00 97.38 99 ARG A O 1
ATOM 698 N N . TRP A 1 100 ? 3.689 3.144 6.735 1.00 97.88 100 TRP A N 1
ATOM 699 C CA . TRP A 1 100 ? 3.096 4.289 6.048 1.00 97.88 100 TRP A CA 1
ATOM 700 C C . TRP A 1 100 ? 1.590 4.359 6.241 1.00 97.88 100 TRP A C 1
ATOM 702 O O . TRP A 1 100 ? 0.904 3.343 6.381 1.00 97.88 100 TRP A O 1
ATOM 712 N N . MET A 1 101 ? 1.092 5.592 6.216 1.00 97.69 101 MET A N 1
ATOM 713 C CA . MET A 1 101 ? -0.322 5.931 6.239 1.00 97.69 101 MET 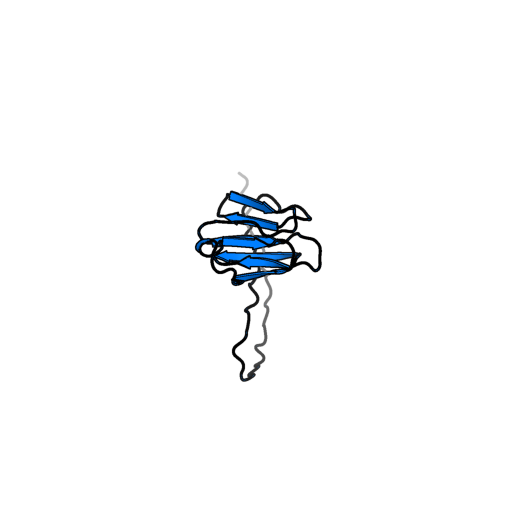A CA 1
ATOM 714 C C . MET A 1 101 ? -0.584 6.972 5.155 1.00 97.69 101 MET A C 1
ATOM 716 O O . MET A 1 101 ? 0.030 8.036 5.180 1.00 97.69 101 MET A O 1
ATOM 720 N N . ILE A 1 102 ? -1.481 6.668 4.221 1.00 96.62 102 ILE A N 1
ATOM 721 C CA . ILE A 1 102 ? -1.821 7.541 3.093 1.00 96.62 102 ILE A CA 1
ATOM 722 C C . ILE A 1 102 ? -3.321 7.855 3.172 1.00 96.62 102 ILE A C 1
ATOM 724 O O . ILE A 1 102 ? -4.133 6.958 2.935 1.00 96.62 102 ILE A O 1
ATOM 728 N N . PRO A 1 103 ? -3.724 9.083 3.542 1.00 97.44 103 PRO A N 1
ATOM 729 C CA . PRO A 1 103 ? -5.134 9.475 3.585 1.00 97.44 103 PRO A CA 1
ATOM 730 C C . PRO A 1 103 ? -5.808 9.378 2.211 1.00 97.44 103 PRO A C 1
ATOM 732 O O . PRO A 1 103 ? -5.149 9.537 1.183 1.00 97.44 103 PRO A O 1
ATOM 735 N N . ALA A 1 104 ? -7.123 9.157 2.185 1.00 95.44 104 ALA A N 1
ATOM 736 C CA . ALA A 1 104 ? -7.905 9.215 0.951 1.00 95.44 104 ALA A CA 1
ATOM 737 C C . ALA A 1 104 ? -7.753 10.573 0.237 1.00 95.44 104 ALA A C 1
ATOM 739 O O . ALA A 1 104 ? -7.659 11.624 0.876 1.00 95.44 104 ALA A O 1
ATOM 740 N N . GLY A 1 105 ? -7.716 10.543 -1.094 1.00 92.81 105 GLY A N 1
ATOM 741 C CA . GLY A 1 105 ? -7.442 11.689 -1.963 1.00 92.81 105 GLY A CA 1
ATOM 742 C C . GLY A 1 105 ? -5.969 12.111 -2.015 1.00 92.81 105 GLY A C 1
ATOM 743 O O . GLY A 1 105 ? -5.665 13.156 -2.585 1.00 92.81 105 GLY A O 1
ATOM 744 N N . SER A 1 106 ? -5.059 11.341 -1.408 1.00 95.12 106 SER A N 1
ATOM 745 C CA . SER A 1 106 ? -3.627 11.656 -1.370 1.00 95.12 106 SER A CA 1
ATOM 746 C C . SER A 1 106 ? -2.791 10.657 -2.162 1.00 95.12 106 SER A C 1
ATOM 748 O O . SER A 1 106 ? -3.139 9.484 -2.309 1.00 95.12 106 SER A O 1
ATOM 750 N N . THR A 1 107 ? -1.628 11.126 -2.606 1.00 95.12 107 THR A N 1
ATOM 751 C CA . THR A 1 107 ? -0.575 10.301 -3.202 1.00 95.12 107 THR A CA 1
ATOM 752 C C . THR A 1 107 ? 0.648 10.254 -2.296 1.00 95.12 107 THR A C 1
ATOM 754 O O . THR A 1 107 ? 0.939 11.226 -1.597 1.00 95.12 107 THR A O 1
ATOM 757 N N . GLY A 1 108 ? 1.409 9.168 -2.349 1.00 93.12 108 GLY A N 1
ATOM 758 C CA . GLY A 1 108 ? 2.659 9.035 -1.609 1.00 93.12 108 GLY A CA 1
ATOM 759 C C . GLY A 1 108 ? 3.671 8.140 -2.307 1.00 93.12 108 GLY A C 1
ATOM 760 O O . GLY A 1 108 ? 3.374 7.489 -3.306 1.00 93.12 108 GLY A O 1
ATOM 761 N N . THR A 1 109 ? 4.870 8.101 -1.741 1.00 96.25 109 THR A N 1
ATOM 762 C CA . THR A 1 109 ? 5.936 7.190 -2.155 1.00 96.25 109 THR A CA 1
ATOM 763 C C . THR A 1 109 ? 6.302 6.321 -0.963 1.00 96.25 109 THR A C 1
ATOM 765 O O . THR A 1 109 ? 6.511 6.841 0.135 1.00 96.25 109 THR A O 1
ATOM 768 N N . VAL A 1 110 ? 6.367 5.011 -1.166 1.00 96.25 110 VAL A N 1
ATOM 769 C CA . VAL A 1 110 ? 6.638 4.026 -0.112 1.00 96.25 110 VAL A CA 1
ATOM 770 C C . VAL A 1 110 ? 7.767 3.098 -0.547 1.00 96.25 110 VAL A C 1
ATOM 772 O O . VAL A 1 110 ? 7.966 2.878 -1.740 1.00 96.25 110 VAL A O 1
ATOM 775 N N . ASP A 1 111 ? 8.513 2.570 0.416 1.00 97.06 111 ASP A N 1
ATOM 776 C CA . ASP A 1 111 ? 9.509 1.527 0.172 1.00 97.06 111 ASP A CA 1
ATOM 777 C C . ASP A 1 111 ? 8.817 0.163 0.302 1.00 97.06 111 ASP A C 1
ATOM 779 O O . ASP A 1 111 ? 8.439 -0.246 1.401 1.00 97.06 111 ASP A O 1
ATOM 783 N N . LEU A 1 112 ? 8.566 -0.483 -0.837 1.00 96.38 112 LEU A N 1
ATOM 784 C CA . LEU A 1 112 ? 7.811 -1.730 -0.931 1.00 96.38 112 LEU A CA 1
ATOM 785 C C . LEU A 1 112 ? 8.617 -2.924 -0.413 1.00 96.38 112 LEU A C 1
ATOM 787 O O . LEU A 1 112 ? 7.987 -3.851 0.085 1.00 96.38 112 LEU A O 1
ATOM 791 N N . ASP A 1 113 ? 9.959 -2.866 -0.417 1.00 97.50 113 ASP A N 1
ATOM 792 C CA . ASP A 1 113 ? 10.821 -3.974 0.038 1.00 97.50 113 ASP A CA 1
ATOM 793 C C . ASP A 1 113 ? 10.550 -4.359 1.505 1.00 97.50 113 ASP A C 1
ATOM 795 O O . ASP A 1 113 ? 10.829 -5.480 1.936 1.00 97.50 113 ASP A O 1
ATOM 799 N N . ILE A 1 114 ? 10.011 -3.423 2.296 1.00 96.31 114 ILE A N 1
ATOM 800 C CA . ILE A 1 114 ? 9.660 -3.647 3.703 1.00 96.31 114 ILE A CA 1
ATOM 801 C C . ILE A 1 114 ? 8.152 -3.709 3.959 1.00 96.31 114 ILE A C 1
ATOM 803 O O . ILE A 1 114 ? 7.750 -3.784 5.123 1.00 96.31 114 ILE A O 1
ATOM 807 N N . VAL A 1 115 ? 7.310 -3.659 2.925 1.00 97.50 115 VAL A N 1
ATOM 808 C CA . VAL A 1 115 ? 5.857 -3.837 3.052 1.00 97.50 115 VAL A CA 1
ATOM 809 C C . VAL A 1 115 ? 5.515 -5.304 2.844 1.00 97.50 115 VAL A C 1
ATOM 811 O O . VAL A 1 115 ? 5.908 -5.912 1.858 1.00 97.50 115 VAL A O 1
ATOM 814 N N . PHE A 1 116 ? 4.742 -5.846 3.778 1.00 97.81 116 PHE A N 1
ATOM 815 C CA . PHE A 1 116 ? 4.249 -7.223 3.741 1.00 97.81 116 PHE A CA 1
ATOM 816 C C . PHE A 1 116 ? 2.721 -7.275 3.713 1.00 97.81 116 PHE A C 1
ATOM 818 O O . PHE A 1 116 ? 2.140 -8.248 3.241 1.00 97.81 116 PHE A O 1
ATOM 825 N N . PHE A 1 117 ? 2.057 -6.223 4.206 1.00 97.94 117 PHE A N 1
ATOM 826 C CA . PHE A 1 117 ? 0.602 -6.143 4.196 1.00 97.94 117 PHE A CA 1
ATOM 827 C C . PHE A 1 117 ? 0.111 -4.740 3.870 1.00 97.94 117 PHE A C 1
ATOM 829 O O . PHE A 1 117 ? 0.702 -3.736 4.285 1.00 97.94 117 PHE A O 1
ATOM 836 N N . VAL A 1 118 ? -1.033 -4.672 3.198 1.00 98.12 118 VAL A N 1
ATOM 837 C CA . VAL A 1 118 ? -1.721 -3.426 2.852 1.00 98.12 118 VAL A CA 1
ATOM 838 C C . VAL A 1 118 ? -3.156 -3.480 3.354 1.00 98.12 118 VAL A C 1
ATOM 840 O O . VAL A 1 118 ? -3.848 -4.488 3.225 1.00 98.12 118 VAL A O 1
ATOM 843 N N . ARG A 1 119 ? -3.620 -2.374 3.935 1.00 97.81 119 ARG A N 1
ATOM 844 C CA . ARG A 1 119 ? -5.022 -2.156 4.289 1.00 97.81 119 ARG A CA 1
ATOM 845 C C . ARG A 1 119 ? -5.540 -0.896 3.600 1.00 97.81 119 ARG A C 1
ATOM 847 O O . ARG A 1 119 ? -5.193 0.190 4.059 1.00 97.81 119 ARG A O 1
ATOM 854 N N . PRO A 1 120 ? -6.369 -1.013 2.549 1.00 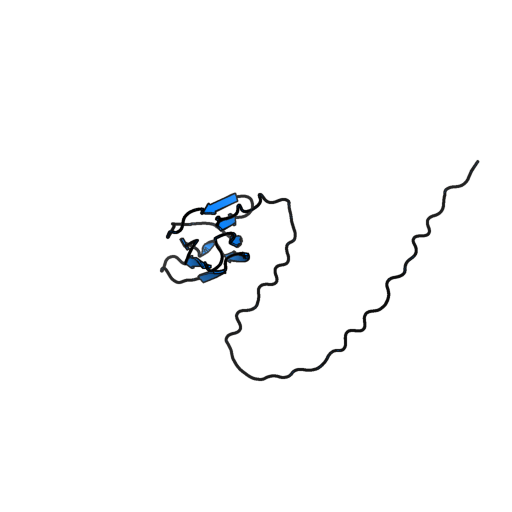96.31 120 PRO A N 1
ATOM 855 C CA . PRO A 1 120 ? -6.864 0.132 1.779 1.00 96.31 120 PRO A CA 1
ATOM 856 C C . PRO A 1 120 ? -7.756 1.091 2.570 1.00 96.31 120 PRO A C 1
ATOM 858 O O . PRO A 1 120 ? -7.664 2.301 2.388 1.00 96.31 120 PRO A O 1
ATOM 861 N N . CYS A 1 121 ? -8.571 0.558 3.484 1.00 91.94 121 CYS A N 1
ATOM 862 C CA . CYS A 1 121 ? -9.451 1.343 4.347 1.00 91.94 121 CYS A CA 1
ATOM 863 C C . CYS A 1 121 ? -9.158 1.036 5.815 1.00 91.94 121 CYS A C 1
ATOM 865 O O . CYS A 1 121 ? -9.375 -0.089 6.278 1.00 91.94 121 CYS A O 1
ATOM 867 N N . PHE A 1 122 ? -8.696 2.042 6.547 1.00 86.88 122 PHE A N 1
ATOM 868 C CA . PHE A 1 122 ? -8.682 2.087 8.005 1.00 86.88 122 PHE A CA 1
ATOM 869 C C . PHE A 1 122 ? -9.414 3.339 8.478 1.00 86.88 122 PHE A C 1
ATOM 871 O O . PHE A 1 122 ? -9.298 4.372 7.773 1.00 86.88 122 PHE A O 1
#

Sequence (122 aa):
MTVTKLLRRVLAVTASVAALLAGTALAGPASAAPMSANAASTERAACAAGHLCVWEGSVLHEFSECGLFDFHGQGTGTVENNMAAGTTAKFYDGTGTTRWMIPAGSTGTVDLDIVFFVRPCF

Radius of gyration: 22.22 Å; chains: 1; bounding box: 28×51×74 Å

Foldseek 3Di:
DDDDDDDDDDDDDDDDDDDDDDDDDDDDPDDPDPPPPPDPDDPADDQDAQWKWKDQPNDIDIDNDFDKDFAQGAAKIKIAQNRDAPFWKFFAFPVRHTPDIAGHRGMDMDHRNRTGIIGSGD

Secondary structure (DSSP, 8-state):
----------------------------S--------------PPPPPTT-EEEEETTEEEEE-S-S-EE----SEEEEEE-SPTT-EEEEE-TTS-EEEEEETTEEEEEEGGG--EEES--

pLDDT: mean 78.46, std 22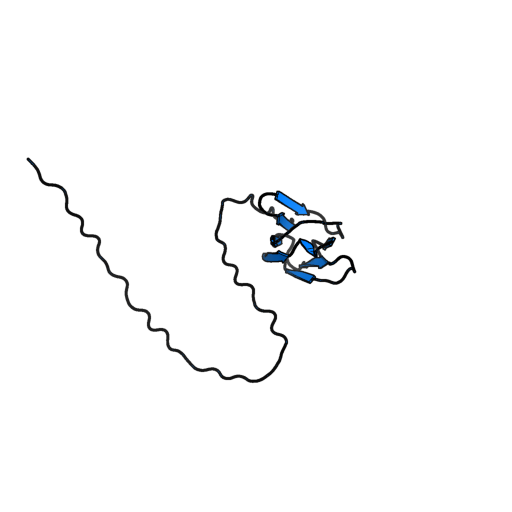.47, range [37.81, 98.25]